Protein AF-A0A3N5HKS7-F1 (afdb_monomer)

Foldseek 3Di:
DDDDDDDDDDDDDPDDDDPDLDAEAEQADDPDDFDDFAWPDWDAAPLAIETEGPPQDADPPPHDSHRRLSVLLVVLQVLLCVPVNHDVLRNVAHEYEDDDCARDPSRYQWYAHAVRSYIYGYSVQSLSSSRNSVDNRVDPVCSLVPCCLPPVQVSCVVVVSDRCCVVNVHDD

pLDDT: mean 81.62, std 20.1, range [29.17, 98.12]

Nearest PDB structures (foldseek):
  1eb6-assembly1_A  TM=4.391E-01  e=9.513E+00  Aspergillus oryzae
  7avc-assembly1_AAA  TM=1.769E-01  e=6.521E+00  Homo sapiens

Structure (mmCIF, N/CA/C/O backbone):
data_AF-A0A3N5HKS7-F1
#
_entry.id   AF-A0A3N5HKS7-F1
#
loop_
_atom_site.group_PDB
_atom_site.id
_atom_site.type_symbol
_atom_site.label_atom_id
_atom_site.label_alt_id
_atom_site.label_comp_id
_atom_site.label_asym_id
_atom_site.label_entity_id
_atom_site.label_seq_id
_atom_site.pdbx_PDB_ins_code
_atom_site.Cartn_x
_atom_site.Cartn_y
_atom_site.Cartn_z
_atom_site.occupancy
_atom_site.B_iso_or_equiv
_atom_site.auth_seq_id
_atom_site.auth_comp_id
_atom_site.auth_asym_id
_atom_site.auth_atom_id
_atom_site.pdbx_PDB_model_num
ATOM 1 N N . MET A 1 1 ? 54.677 29.678 31.454 1.00 38.34 1 MET A N 1
ATOM 2 C CA . MET A 1 1 ? 54.689 28.270 31.906 1.00 38.34 1 MET A CA 1
ATOM 3 C C . MET A 1 1 ? 53.447 27.634 31.280 1.00 38.34 1 MET A C 1
ATOM 5 O O . MET A 1 1 ? 52.375 27.805 31.823 1.00 38.34 1 MET A O 1
ATOM 9 N N . GLY A 1 2 ? 53.411 27.195 30.020 1.00 46.69 2 GLY A N 1
ATOM 10 C CA . GLY A 1 2 ? 54.317 26.294 29.313 1.00 46.69 2 GLY A CA 1
ATOM 11 C C . GLY A 1 2 ? 53.963 24.868 29.724 1.00 46.69 2 GLY A C 1
ATOM 12 O O . GLY A 1 2 ? 54.225 24.581 30.879 1.00 46.69 2 GLY A O 1
ATOM 13 N N . TRP A 1 3 ? 53.352 24.071 28.832 1.00 32.16 3 TRP A N 1
ATOM 14 C CA . TRP A 1 3 ? 53.352 22.593 28.731 1.00 32.16 3 TRP A CA 1
ATOM 15 C C . TRP A 1 3 ? 52.697 22.172 27.387 1.00 32.16 3 TRP A C 1
ATOM 17 O O . TRP A 1 3 ? 52.013 22.994 26.775 1.00 32.16 3 TRP A O 1
ATOM 27 N N . PRO A 1 4 ? 53.024 20.982 26.845 1.00 51.25 4 PRO A N 1
ATOM 28 C CA . PRO A 1 4 ? 53.505 20.856 25.466 1.00 51.25 4 PRO A CA 1
ATOM 29 C C . PRO A 1 4 ? 52.483 20.330 24.450 1.00 51.25 4 PRO A C 1
ATOM 31 O O . PRO A 1 4 ? 51.455 19.750 24.785 1.00 51.25 4 PRO A O 1
ATOM 34 N N . ALA A 1 5 ? 52.849 20.488 23.177 1.00 43.03 5 ALA A N 1
ATOM 35 C CA . ALA A 1 5 ? 52.223 19.845 22.033 1.00 43.03 5 ALA A CA 1
ATOM 36 C C . ALA A 1 5 ? 52.927 18.523 21.651 1.00 43.03 5 ALA A C 1
ATOM 38 O O . ALA A 1 5 ? 54.144 18.413 21.791 1.00 43.03 5 ALA A O 1
ATOM 39 N N . ARG A 1 6 ? 52.134 17.649 21.000 1.00 49.75 6 ARG A N 1
ATOM 40 C CA . ARG A 1 6 ? 52.462 16.551 20.054 1.00 49.75 6 ARG A CA 1
ATOM 41 C C . ARG A 1 6 ? 52.752 15.155 20.616 1.00 49.75 6 ARG A C 1
ATOM 43 O O . ARG A 1 6 ? 53.762 14.984 21.272 1.00 49.75 6 ARG A O 1
ATOM 50 N N . VAL A 1 7 ? 51.936 14.178 20.186 1.00 42.25 7 VAL A N 1
ATOM 51 C CA . VAL A 1 7 ? 52.242 12.906 19.463 1.00 42.25 7 VAL A CA 1
ATOM 52 C C . VAL A 1 7 ? 50.863 12.440 18.922 1.00 42.25 7 VAL A C 1
ATOM 54 O O . VAL A 1 7 ? 49.920 12.386 19.696 1.00 42.25 7 VAL A O 1
ATOM 57 N N . GLY A 1 8 ? 50.553 12.282 17.631 1.00 36.41 8 GLY A N 1
ATOM 58 C CA . GLY A 1 8 ? 51.220 11.499 16.593 1.00 36.41 8 GLY A CA 1
ATOM 59 C C . GLY A 1 8 ? 50.549 10.119 16.487 1.00 36.41 8 GLY A C 1
ATOM 60 O O . GLY A 1 8 ? 50.959 9.219 17.202 1.00 36.41 8 GLY A O 1
ATOM 61 N N . TRP A 1 9 ? 49.552 9.941 15.610 1.00 38.50 9 TRP A N 1
ATOM 62 C CA . TRP A 1 9 ? 49.121 8.605 15.171 1.00 38.50 9 TRP A CA 1
ATOM 63 C C . TRP A 1 9 ? 48.941 8.557 13.658 1.00 38.50 9 TRP A C 1
ATOM 65 O O . TRP A 1 9 ? 48.411 9.475 13.034 1.00 38.50 9 TRP A O 1
ATOM 75 N N . ALA A 1 10 ? 49.512 7.491 13.113 1.00 38.12 10 ALA A N 1
ATOM 76 C CA . ALA A 1 10 ? 49.752 7.226 11.715 1.00 38.12 10 ALA A CA 1
ATOM 77 C C . ALA A 1 10 ? 48.512 6.699 10.983 1.00 38.12 10 ALA A C 1
ATOM 79 O O . ALA A 1 10 ? 47.562 6.195 11.577 1.00 38.12 10 ALA A O 1
ATOM 80 N N . LEU A 1 11 ? 48.596 6.825 9.661 1.00 43.66 11 LEU A N 1
ATOM 81 C CA . LEU A 1 11 ? 47.720 6.259 8.647 1.00 43.66 11 LEU A CA 1
ATOM 82 C C . LEU A 1 11 ? 47.667 4.722 8.671 1.00 43.66 11 LEU A C 1
ATOM 84 O O . LEU A 1 11 ? 48.608 4.059 9.097 1.00 43.66 11 LEU A O 1
ATOM 88 N N . ALA A 1 12 ? 46.624 4.241 7.988 1.00 37.31 12 ALA A N 1
ATOM 89 C CA . ALA A 1 12 ? 46.478 2.953 7.309 1.00 37.31 12 ALA A CA 1
ATOM 90 C C . ALA A 1 12 ? 45.769 1.834 8.085 1.00 37.31 12 ALA A C 1
ATOM 92 O O . ALA A 1 12 ? 46.334 1.129 8.912 1.00 37.31 12 ALA A O 1
ATOM 93 N N . GLY A 1 13 ? 44.520 1.624 7.677 1.00 31.91 13 GLY A N 1
ATOM 94 C CA . GLY A 1 13 ? 43.739 0.423 7.923 1.00 31.91 13 GLY A CA 1
ATOM 95 C C . GLY A 1 13 ? 42.617 0.347 6.897 1.00 31.91 13 GLY A C 1
ATOM 96 O O . GLY A 1 13 ? 41.467 0.611 7.221 1.00 31.91 13 GLY A O 1
ATOM 97 N N . LEU A 1 14 ? 42.977 0.056 5.642 1.00 45.66 14 LEU A N 1
ATOM 98 C CA . LEU A 1 14 ? 42.051 -0.461 4.635 1.00 45.66 14 LEU A CA 1
ATOM 99 C C . LEU A 1 14 ? 41.384 -1.713 5.219 1.00 45.66 14 LEU A C 1
ATOM 101 O O . LEU A 1 14 ? 42.029 -2.747 5.371 1.00 45.66 14 LEU A O 1
ATOM 105 N N . GLY A 1 15 ? 40.108 -1.598 5.564 1.00 32.31 15 GLY A N 1
ATOM 106 C CA . GLY A 1 15 ? 39.272 -2.694 6.027 1.00 32.31 15 GLY A CA 1
ATOM 107 C C . GLY A 1 15 ? 37.938 -2.610 5.310 1.00 32.31 15 GLY A C 1
ATOM 108 O O . GLY A 1 15 ? 37.071 -1.859 5.733 1.00 32.31 15 GLY A O 1
ATOM 109 N N . LEU A 1 16 ? 37.872 -3.312 4.177 1.00 41.12 16 LEU A N 1
ATOM 110 C CA . LEU A 1 16 ? 36.694 -3.885 3.518 1.00 41.12 16 LEU A CA 1
ATOM 111 C C . LEU A 1 16 ? 35.355 -3.232 3.890 1.00 41.12 16 LEU A C 1
ATOM 113 O O . LEU A 1 16 ? 34.799 -3.496 4.954 1.00 41.12 16 LEU A O 1
ATOM 117 N N . GLY A 1 17 ? 34.843 -2.413 2.965 1.00 31.23 17 GLY A N 1
ATOM 118 C CA . GLY A 1 17 ? 33.494 -1.865 3.021 1.00 31.23 17 GLY A CA 1
ATOM 119 C C . GLY A 1 17 ? 32.493 -2.978 3.302 1.00 31.23 17 GLY A C 1
ATOM 120 O O . GLY A 1 17 ? 32.360 -3.916 2.517 1.00 31.23 17 GLY A O 1
ATOM 121 N N . GLY A 1 18 ? 31.853 -2.883 4.466 1.00 29.17 18 GLY A N 1
ATOM 122 C CA . GLY A 1 18 ? 30.778 -3.775 4.853 1.00 29.17 18 GLY A CA 1
ATOM 123 C C . GLY A 1 18 ? 29.677 -3.726 3.805 1.00 29.17 18 GLY A C 1
ATOM 124 O O . GLY A 1 18 ? 29.308 -2.652 3.328 1.00 29.17 18 GLY A O 1
ATOM 125 N N . CYS A 1 19 ? 29.169 -4.902 3.448 1.00 36.53 19 CYS A N 1
ATOM 126 C CA . CYS A 1 19 ? 27.883 -5.040 2.793 1.00 36.53 19 CYS A CA 1
ATOM 127 C C . CYS A 1 19 ? 26.855 -4.339 3.685 1.00 36.53 19 CYS A C 1
ATOM 129 O O . CYS A 1 19 ? 26.529 -4.836 4.760 1.00 36.53 19 CYS A O 1
ATOM 131 N N . GLY A 1 20 ? 26.440 -3.137 3.289 1.00 32.06 20 GLY A N 1
ATOM 132 C CA . GLY A 1 20 ? 25.375 -2.421 3.965 1.00 32.06 20 GLY A CA 1
ATOM 133 C C . GLY A 1 20 ? 24.095 -3.233 3.841 1.00 32.06 20 GLY A C 1
ATOM 134 O O . GLY A 1 20 ? 23.629 -3.481 2.731 1.00 32.06 20 GLY A O 1
ATOM 135 N N . GLU A 1 21 ? 23.546 -3.649 4.977 1.00 37.22 21 GLU A N 1
ATOM 136 C CA . GLU A 1 21 ? 22.139 -4.012 5.099 1.00 37.22 21 GLU A CA 1
ATOM 137 C C . GLU A 1 21 ? 21.321 -2.754 4.778 1.00 37.22 21 GLU A C 1
ATOM 139 O O . GLU A 1 21 ? 21.110 -1.880 5.620 1.00 37.22 21 GLU A O 1
ATOM 144 N N . GLY A 1 22 ? 20.952 -2.614 3.505 1.00 34.00 22 GLY A N 1
ATOM 145 C CA . GLY A 1 22 ? 19.974 -1.638 3.054 1.00 34.00 22 GLY A CA 1
ATOM 146 C C . GLY A 1 22 ? 18.599 -2.074 3.540 1.00 34.00 22 GLY A C 1
ATOM 147 O O . GLY A 1 22 ? 18.066 -3.079 3.080 1.00 34.00 22 GLY A O 1
ATOM 148 N N . ALA A 1 23 ? 18.053 -1.333 4.498 1.00 41.41 23 ALA A N 1
ATOM 149 C CA . ALA A 1 23 ? 16.664 -1.443 4.903 1.00 41.41 23 ALA A CA 1
ATOM 150 C C . ALA A 1 23 ? 15.756 -0.752 3.870 1.00 41.41 23 ALA A C 1
ATOM 152 O O . ALA A 1 23 ? 15.995 0.412 3.551 1.00 41.41 23 ALA A O 1
ATOM 153 N N . GLY A 1 24 ? 14.693 -1.447 3.443 1.00 41.97 24 GLY A N 1
ATOM 154 C CA . GLY A 1 24 ? 13.410 -0.833 3.063 1.00 41.97 24 GLY A CA 1
ATOM 155 C C . GLY A 1 24 ? 12.925 -1.026 1.618 1.00 41.97 24 GLY A C 1
ATOM 156 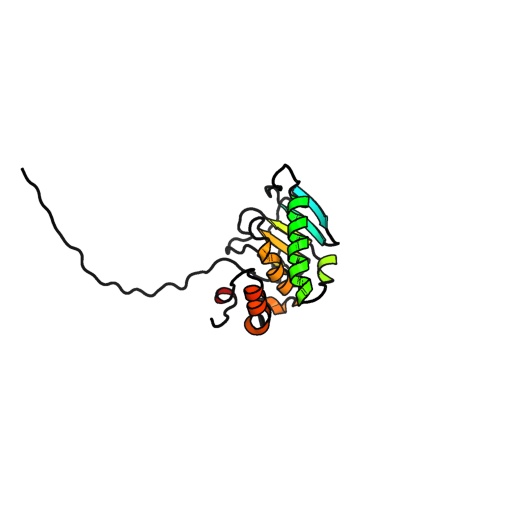O O . GLY A 1 24 ? 13.208 -0.170 0.793 1.00 41.97 24 GLY A O 1
ATOM 157 N N . GLY A 1 25 ? 12.105 -2.074 1.377 1.00 39.03 25 GLY A N 1
ATOM 158 C CA . GLY A 1 25 ? 11.386 -2.336 0.099 1.00 39.03 25 GLY A CA 1
ATOM 159 C C . GLY A 1 25 ? 10.963 -3.808 -0.135 1.00 39.03 25 GLY A C 1
ATOM 160 O O . GLY A 1 25 ? 11.588 -4.556 -0.883 1.00 39.03 25 GLY A O 1
ATOM 161 N N . GLY A 1 26 ? 9.929 -4.237 0.594 1.00 44.56 26 GLY A N 1
ATOM 162 C CA . GLY A 1 26 ? 9.108 -5.423 0.309 1.00 44.56 26 GLY A CA 1
ATOM 163 C C . GLY A 1 26 ? 9.711 -6.820 0.490 1.00 44.56 26 GLY A C 1
ATOM 164 O O . GLY A 1 26 ? 10.531 -7.315 -0.283 1.00 44.56 26 GLY A O 1
ATOM 165 N N . SER A 1 27 ? 9.183 -7.529 1.492 1.00 56.50 27 SER A N 1
ATOM 166 C CA . SER A 1 27 ? 9.289 -8.984 1.618 1.00 56.50 27 SER A CA 1
ATOM 167 C C . SER A 1 27 ? 7.921 -9.603 1.358 1.00 56.50 27 SER A C 1
ATOM 169 O O . SER A 1 27 ? 7.004 -9.518 2.169 1.00 56.50 27 SER A O 1
ATOM 171 N N . ALA A 1 28 ? 7.747 -10.243 0.207 1.00 56.62 28 ALA A N 1
ATOM 172 C CA . ALA A 1 28 ? 6.523 -10.984 -0.054 1.00 56.62 28 ALA A CA 1
ATOM 173 C C . ALA A 1 28 ? 6.540 -12.306 0.735 1.00 56.62 28 ALA A C 1
ATOM 175 O O . ALA A 1 28 ? 7.307 -13.222 0.417 1.00 56.62 28 ALA A O 1
ATOM 176 N N . HIS A 1 29 ? 5.697 -12.417 1.762 1.00 63.78 29 HIS A N 1
ATOM 177 C CA . HIS A 1 29 ? 5.733 -13.522 2.720 1.00 63.78 29 HIS A CA 1
ATOM 178 C C . HIS A 1 29 ? 4.810 -14.683 2.322 1.00 63.78 29 HIS A C 1
ATOM 180 O O . HIS A 1 29 ? 3.636 -14.505 1.985 1.00 63.78 29 HIS A O 1
ATOM 186 N N . VAL A 1 30 ? 5.342 -15.908 2.411 1.00 57.09 30 VAL A N 1
ATOM 187 C CA . VAL A 1 30 ? 4.605 -17.168 2.220 1.00 57.09 30 VAL A CA 1
ATOM 188 C C . VAL A 1 30 ? 4.798 -18.046 3.456 1.00 57.09 30 VAL A C 1
ATOM 190 O O . VAL A 1 30 ? 5.926 -18.228 3.910 1.00 57.09 30 VAL A O 1
ATOM 193 N N . GLY A 1 31 ? 3.715 -18.607 4.009 1.00 54.94 31 GLY A N 1
ATOM 194 C CA . GLY A 1 31 ? 3.792 -19.557 5.131 1.00 54.94 31 GLY A CA 1
ATOM 195 C C . GLY A 1 31 ? 4.143 -18.949 6.497 1.00 54.94 31 GLY A C 1
ATOM 196 O O . GLY A 1 31 ? 4.367 -19.686 7.455 1.00 54.94 31 GLY A O 1
ATOM 197 N N . SER A 1 32 ? 4.168 -17.621 6.600 1.00 70.12 32 SER A N 1
ATOM 198 C CA . SER A 1 32 ? 4.265 -16.870 7.855 1.00 70.12 32 SER A CA 1
ATOM 199 C C . SER A 1 32 ? 3.022 -15.999 8.000 1.00 70.12 32 SER A C 1
ATOM 201 O O . SER A 1 32 ? 2.454 -15.564 7.002 1.00 70.12 32 SER A O 1
ATOM 203 N N . ARG A 1 33 ? 2.578 -15.790 9.243 1.00 79.62 33 ARG A N 1
ATOM 204 C CA . ARG A 1 33 ? 1.428 -14.933 9.542 1.00 79.62 33 ARG A CA 1
ATOM 205 C C . ARG A 1 33 ? 1.901 -13.526 9.900 1.00 79.62 33 ARG A C 1
ATOM 207 O O . ARG A 1 33 ? 2.926 -13.420 10.581 1.00 79.62 33 ARG A O 1
ATOM 214 N N . PRO A 1 34 ? 1.137 -12.483 9.536 1.00 88.00 34 PRO A N 1
ATOM 215 C CA . PRO A 1 34 ? 1.402 -11.132 10.006 1.00 88.00 34 PRO A CA 1
ATOM 216 C C . PRO A 1 34 ? 1.376 -11.093 11.534 1.00 88.00 34 PRO A C 1
ATOM 218 O O . PRO A 1 34 ? 0.606 -11.816 12.182 1.00 88.00 34 PRO A O 1
ATOM 221 N N . ALA A 1 35 ? 2.213 -10.237 12.117 1.00 88.19 35 ALA A N 1
ATOM 222 C CA . ALA A 1 35 ? 2.205 -10.018 13.555 1.00 88.19 35 ALA A CA 1
ATOM 223 C C . ALA A 1 35 ? 0.815 -9.523 14.010 1.00 88.19 35 ALA A C 1
ATOM 225 O O . ALA A 1 35 ? 0.173 -8.738 13.305 1.00 88.19 35 ALA A O 1
ATOM 226 N N . PRO A 1 36 ? 0.314 -9.970 15.176 1.00 90.69 36 PRO A N 1
ATOM 227 C CA . PRO A 1 36 ? -0.955 -9.483 15.690 1.00 90.69 36 PRO A CA 1
ATOM 228 C C . PRO A 1 36 ? -0.844 -8.001 16.057 1.00 90.69 36 PRO A C 1
ATOM 230 O O . PRO A 1 36 ? 0.127 -7.578 16.681 1.00 90.69 36 PRO A O 1
ATOM 233 N N . VAL A 1 37 ? -1.883 -7.235 15.728 1.00 94.38 37 VAL A N 1
ATOM 234 C CA . VAL A 1 37 ? -1.982 -5.807 16.047 1.00 94.38 37 VAL A CA 1
ATOM 235 C C . VAL A 1 37 ? -3.352 -5.459 16.604 1.00 94.38 37 VAL A C 1
ATOM 237 O O . VAL A 1 37 ? -4.330 -6.183 16.408 1.00 94.38 37 VAL A O 1
ATOM 240 N N . VAL A 1 38 ? -3.438 -4.314 17.276 1.00 97.25 38 VAL A N 1
ATOM 241 C CA . VAL A 1 38 ? -4.718 -3.766 17.723 1.00 97.25 38 VAL A CA 1
ATOM 242 C C . VAL A 1 38 ? -5.221 -2.776 16.683 1.00 97.25 38 VAL A C 1
ATOM 244 O O . VAL A 1 38 ? -4.654 -1.699 16.530 1.00 97.25 38 VAL A O 1
ATOM 247 N N . ILE A 1 39 ? -6.307 -3.119 15.994 1.00 97.94 39 ILE A N 1
ATOM 248 C CA . ILE A 1 39 ? -6.952 -2.226 15.026 1.00 97.94 39 ILE A CA 1
ATOM 249 C C . ILE A 1 39 ? -7.753 -1.154 15.771 1.00 97.94 39 ILE A C 1
ATOM 251 O O . ILE A 1 39 ? -8.557 -1.467 16.650 1.00 97.94 39 ILE A O 1
ATOM 255 N N . ALA A 1 40 ? -7.520 0.115 15.436 1.00 97.44 40 ALA A N 1
ATOM 256 C CA . ALA A 1 40 ? -8.249 1.247 16.004 1.00 97.44 40 ALA A CA 1
ATOM 257 C C . ALA A 1 40 ? -9.462 1.648 15.161 1.00 97.44 40 ALA A C 1
ATOM 259 O O . ALA A 1 40 ? -10.489 2.034 15.716 1.00 97.44 40 ALA A O 1
ATOM 260 N N . ALA A 1 41 ? -9.354 1.549 13.837 1.00 97.38 41 ALA A N 1
ATOM 261 C CA . ALA A 1 41 ? -10.455 1.818 12.924 1.00 97.38 41 ALA A CA 1
ATOM 262 C C . ALA A 1 41 ? -10.316 1.009 11.628 1.00 97.38 41 ALA A C 1
ATOM 264 O O . ALA A 1 41 ? -9.254 0.475 11.305 1.00 97.38 41 ALA A O 1
ATOM 265 N N . SER A 1 42 ? -11.411 0.938 10.880 1.00 97.44 42 SER A N 1
ATOM 266 C CA . SER A 1 42 ? -11.450 0.362 9.541 1.00 97.44 42 SER A CA 1
ATOM 267 C C . SER A 1 42 ? -12.429 1.132 8.667 1.00 97.44 42 SER A C 1
ATOM 269 O O . SER A 1 42 ? -13.453 1.604 9.162 1.00 97.44 42 SER A O 1
ATOM 271 N N . CYS A 1 43 ? -12.145 1.215 7.377 1.00 95.94 43 CYS A N 1
ATOM 272 C CA . CYS A 1 43 ? -12.969 1.886 6.383 1.00 95.94 43 CYS A CA 1
ATOM 273 C C . CYS A 1 43 ? -12.869 1.151 5.043 1.00 95.94 43 CYS A C 1
ATOM 275 O O . CYS A 1 43 ? -12.068 0.230 4.874 1.00 95.94 43 CYS A O 1
ATOM 277 N N . THR A 1 44 ? -13.713 1.541 4.092 1.00 94.06 44 THR A N 1
ATOM 278 C CA . THR A 1 44 ? -13.653 1.044 2.718 1.00 94.06 44 THR A CA 1
ATOM 279 C C . THR A 1 44 ? -13.558 2.235 1.782 1.00 94.06 44 THR A C 1
ATOM 281 O O . THR A 1 44 ? -14.409 3.120 1.844 1.00 94.06 44 THR A O 1
ATOM 284 N N . VAL A 1 45 ? -12.530 2.256 0.937 1.00 89.56 45 VAL A N 1
ATOM 285 C CA . VAL A 1 45 ? -12.290 3.312 -0.056 1.00 89.56 45 VAL A CA 1
ATOM 286 C C . VAL A 1 45 ? -12.107 2.646 -1.411 1.00 89.56 45 VAL A C 1
ATOM 288 O O . VAL A 1 45 ? -11.299 1.731 -1.543 1.00 89.56 45 VAL A O 1
ATOM 291 N N . ASP A 1 46 ? -12.926 3.032 -2.390 1.00 87.31 46 ASP A N 1
ATOM 292 C CA . ASP A 1 46 ? -12.917 2.482 -3.756 1.00 87.31 46 ASP A CA 1
ATOM 293 C C . ASP A 1 46 ? -12.962 0.942 -3.818 1.00 87.31 46 ASP A C 1
ATOM 295 O O . ASP A 1 46 ? -12.344 0.299 -4.670 1.00 87.31 46 ASP A O 1
ATOM 299 N N . GLY A 1 47 ? -13.697 0.338 -2.877 1.00 86.94 47 GLY A N 1
ATOM 300 C CA . GLY A 1 47 ? -13.840 -1.115 -2.734 1.00 86.94 47 GLY A CA 1
ATOM 301 C C . GLY A 1 47 ? -12.704 -1.812 -1.975 1.00 86.94 47 GLY A C 1
ATOM 302 O O . GLY A 1 47 ? -12.815 -3.004 -1.710 1.00 86.94 47 GLY A O 1
ATOM 303 N N . VAL A 1 48 ? -11.651 -1.096 -1.573 1.00 89.69 48 VAL A N 1
ATOM 304 C CA . VAL A 1 48 ? -10.536 -1.637 -0.780 1.00 89.69 48 VAL A CA 1
ATOM 305 C C . VAL A 1 48 ? -10.838 -1.487 0.703 1.00 89.69 48 VAL A C 1
ATOM 307 O O . VAL A 1 48 ? -11.149 -0.391 1.176 1.00 89.69 48 VAL A O 1
ATOM 310 N N . ARG A 1 49 ? -10.725 -2.580 1.463 1.00 95.19 49 ARG A N 1
ATOM 311 C CA . ARG A 1 49 ? -10.779 -2.525 2.927 1.00 95.19 49 ARG A CA 1
ATOM 312 C C . ARG A 1 49 ? -9.460 -1.969 3.455 1.00 95.19 49 ARG A C 1
ATOM 314 O O . ARG A 1 49 ? -8.404 -2.546 3.210 1.00 95.19 49 ARG A O 1
ATOM 321 N N . VAL A 1 50 ? -9.544 -0.890 4.225 1.00 96.69 50 VAL A N 1
ATOM 322 C CA . VAL A 1 50 ? -8.409 -0.290 4.923 1.00 96.69 50 VAL A CA 1
ATOM 323 C C . VAL A 1 50 ? -8.576 -0.502 6.424 1.00 96.69 50 VAL A C 1
ATOM 325 O O . VAL A 1 50 ? -9.624 -0.190 6.990 1.00 96.69 50 VAL A O 1
ATOM 328 N N . GLU A 1 51 ? -7.549 -1.039 7.072 1.00 98.00 51 GLU A N 1
ATOM 329 C CA . GLU A 1 51 ? -7.451 -1.166 8.528 1.00 98.00 51 GLU A CA 1
ATOM 330 C C . GLU A 1 51 ? -6.338 -0.256 9.040 1.00 98.00 51 GLU A C 1
ATOM 332 O O . GLU A 1 51 ? -5.281 -0.173 8.424 1.00 98.00 51 GLU A O 1
ATOM 337 N N . VAL A 1 52 ? -6.542 0.418 10.169 1.00 98.12 52 VAL A N 1
ATOM 338 C CA . VAL A 1 52 ? -5.500 1.253 10.782 1.00 98.12 52 VAL A CA 1
ATOM 339 C C . VAL A 1 52 ? -5.153 0.736 12.171 1.00 98.12 52 VAL A C 1
ATOM 341 O O . VAL A 1 52 ? -6.028 0.533 13.022 1.00 98.12 52 VAL A O 1
ATOM 344 N N . GLU A 1 53 ? -3.865 0.495 12.396 1.00 98.12 53 GLU A N 1
ATOM 345 C CA . GLU A 1 53 ? -3.326 0.120 13.697 1.00 98.12 53 GLU A CA 1
ATOM 346 C C . GLU A 1 53 ? -3.524 1.248 14.723 1.00 98.12 53 GLU A C 1
ATOM 348 O O . GLU A 1 53 ? -3.522 2.441 14.410 1.00 98.12 53 GLU A O 1
ATOM 353 N N . ARG A 1 54 ? -3.710 0.875 15.990 1.00 97.44 54 ARG A N 1
ATOM 354 C CA . ARG A 1 54 ? -3.742 1.823 17.100 1.00 97.44 54 ARG A CA 1
ATOM 355 C C . ARG A 1 54 ? -2.432 2.606 17.167 1.00 97.44 54 ARG A C 1
ATOM 357 O O . ARG A 1 54 ? -1.374 2.029 17.362 1.00 97.44 54 ARG A O 1
ATOM 364 N N . GLY A 1 55 ? -2.551 3.931 17.111 1.00 96.25 55 GLY A N 1
ATOM 365 C CA . GLY A 1 55 ? -1.416 4.854 17.115 1.00 96.25 55 GLY A CA 1
ATOM 366 C C . GLY A 1 55 ? -1.070 5.403 15.730 1.00 9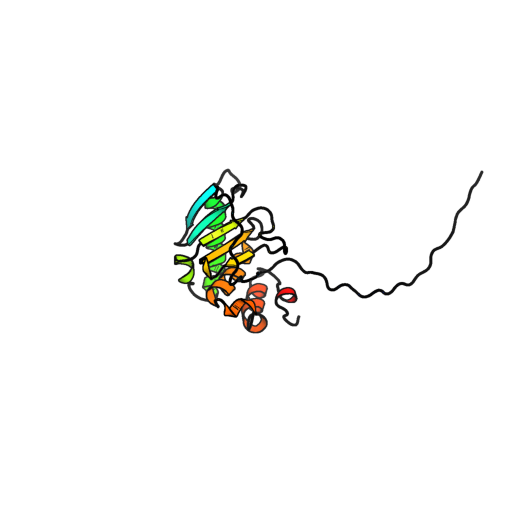6.25 55 GLY A C 1
ATOM 367 O O . GLY A 1 55 ? -0.219 6.280 15.647 1.00 96.25 55 GLY A O 1
ATOM 368 N N . VAL A 1 56 ? -1.722 4.924 14.662 1.00 97.06 56 VAL A N 1
ATOM 369 C CA . VAL A 1 56 ? -1.701 5.610 13.364 1.00 97.06 56 VAL A CA 1
ATOM 370 C C . VAL A 1 56 ? -2.388 6.964 13.514 1.00 97.06 56 VAL A C 1
ATOM 372 O O . VAL A 1 56 ? -3.470 7.069 14.106 1.00 97.06 56 VAL A O 1
ATOM 375 N N . GLU A 1 57 ? -1.741 7.997 12.995 1.00 95.50 57 GLU A N 1
ATOM 376 C CA . GLU A 1 57 ? -2.183 9.376 13.119 1.00 95.50 57 GLU A CA 1
ATOM 377 C C . GLU A 1 57 ? -3.145 9.769 11.990 1.00 95.50 57 GLU A C 1
ATOM 379 O O . GLU A 1 57 ? -3.208 9.162 10.919 1.00 95.50 57 GLU A O 1
ATOM 384 N N . GLY A 1 58 ? -3.966 10.774 12.283 1.00 93.75 58 GLY A N 1
ATOM 385 C CA . GLY A 1 58 ? -4.874 11.385 11.324 1.00 93.75 58 GLY A CA 1
ATOM 386 C C . GLY A 1 58 ? -4.194 12.430 10.450 1.00 93.75 58 GLY A C 1
ATOM 387 O O . GLY A 1 58 ? -3.034 12.785 10.646 1.00 93.75 58 GLY A O 1
ATOM 388 N N . GLY A 1 59 ? -4.958 12.972 9.506 1.00 89.94 59 GLY A N 1
ATOM 389 C CA . GLY A 1 59 ? -4.507 14.095 8.696 1.00 89.94 59 GLY A CA 1
ATOM 390 C C . GLY A 1 59 ? -4.513 15.416 9.458 1.00 89.94 59 GLY A C 1
ATOM 391 O O . GLY A 1 59 ? -5.188 15.585 10.481 1.00 89.94 59 GLY A O 1
ATOM 392 N N . PHE A 1 60 ? -3.801 16.399 8.908 1.00 86.38 60 PHE A N 1
ATOM 393 C CA . PHE A 1 60 ? -3.879 17.778 9.380 1.00 86.38 60 PHE A CA 1
ATOM 394 C C . PHE A 1 60 ? -5.336 18.267 9.400 1.00 86.38 60 PHE A C 1
ATOM 396 O O . PHE A 1 60 ? -6.116 17.981 8.495 1.00 86.38 60 PHE A O 1
ATOM 403 N N . GLY A 1 61 ? -5.712 19.015 10.440 1.00 86.75 61 GLY A N 1
ATOM 404 C CA . GLY A 1 61 ? -7.077 19.538 10.582 1.00 86.75 61 GLY A CA 1
ATOM 405 C C . GLY A 1 61 ? -8.083 18.571 11.218 1.00 86.75 61 GLY A C 1
ATOM 406 O O . GLY A 1 61 ? -9.279 18.845 11.180 1.00 86.75 61 GLY A O 1
ATOM 407 N N . GLY A 1 62 ? -7.620 17.477 11.835 1.00 90.38 62 GLY A N 1
ATOM 408 C CA . GLY A 1 62 ? -8.475 16.558 12.598 1.00 90.38 62 GLY A CA 1
ATOM 409 C C . GLY A 1 62 ? -9.155 15.483 11.751 1.00 90.38 62 GLY A C 1
ATOM 410 O O . GLY A 1 62 ? -10.127 14.874 12.198 1.00 90.38 62 GLY A O 1
ATOM 411 N N . GLU A 1 63 ? -8.661 15.242 10.535 1.00 94.44 63 GLU A N 1
ATOM 412 C CA . GLU A 1 63 ? -9.117 14.125 9.712 1.00 94.44 63 GLU A CA 1
ATOM 413 C C . GLU A 1 63 ? -8.859 12.796 10.439 1.00 94.44 63 GLU A C 1
ATOM 415 O O . GLU A 1 63 ? -7.785 12.579 10.998 1.00 94.44 63 GLU A O 1
ATOM 420 N N . SER A 1 64 ? -9.837 11.884 10.430 1.00 96.06 64 SER A N 1
ATOM 421 C CA . SER A 1 64 ? -9.670 10.582 11.087 1.00 96.06 64 SER A CA 1
ATOM 422 C C . SER A 1 64 ? -8.526 9.763 10.455 1.00 96.06 64 SER A C 1
ATOM 424 O O . SER A 1 64 ? -8.366 9.809 9.231 1.00 96.06 64 SER A O 1
ATOM 426 N N . PRO A 1 65 ? -7.791 8.942 11.234 1.00 96.50 65 PRO A N 1
ATOM 427 C CA . PRO A 1 65 ? -6.705 8.103 10.714 1.00 96.50 65 PRO A CA 1
ATOM 428 C C . PRO A 1 65 ? -7.097 7.231 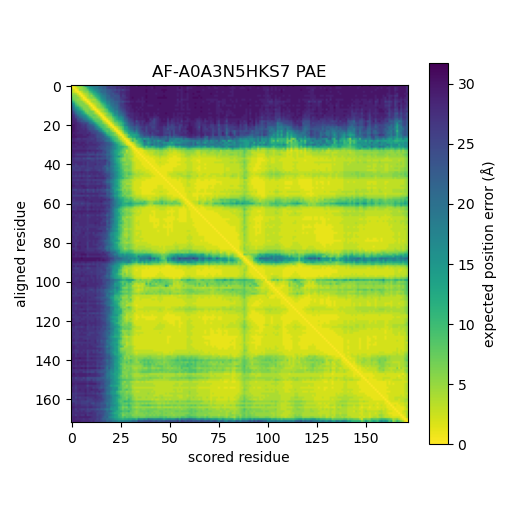9.519 1.00 96.50 65 PRO A C 1
ATOM 430 O O . PRO A 1 65 ? -6.326 7.100 8.570 1.00 96.50 65 PRO A O 1
ATOM 433 N N . CYS A 1 66 ? -8.313 6.670 9.520 1.00 96.19 66 CYS A N 1
ATOM 434 C CA . CYS A 1 66 ? -8.759 5.825 8.413 1.00 96.19 66 CYS A CA 1
ATOM 435 C C . CYS A 1 66 ? -9.070 6.625 7.144 1.00 96.19 66 CYS A C 1
ATOM 437 O O . CYS A 1 66 ? -8.680 6.200 6.065 1.00 96.19 66 CYS A O 1
ATOM 439 N N . SER A 1 67 ? -9.725 7.788 7.262 1.00 95.00 67 SER A N 1
ATOM 440 C CA . SER A 1 67 ? -9.987 8.666 6.107 1.00 95.00 67 SER A CA 1
ATOM 441 C C . SER A 1 67 ? -8.682 9.128 5.463 1.00 95.00 67 SER A C 1
ATOM 443 O O . SER A 1 67 ? -8.496 8.964 4.257 1.00 95.00 67 SER A O 1
ATOM 445 N N . TYR A 1 68 ? -7.746 9.601 6.292 1.00 96.38 68 TYR A N 1
ATOM 446 C CA . TYR A 1 68 ? -6.434 10.052 5.842 1.00 96.38 68 TYR A CA 1
ATOM 447 C C . TYR A 1 68 ? -5.686 8.935 5.109 1.00 96.38 68 TYR A C 1
ATOM 449 O O . TYR A 1 68 ? -5.302 9.094 3.952 1.00 96.38 68 TYR A O 1
ATOM 457 N N . SER A 1 69 ? -5.567 7.773 5.751 1.00 97.12 69 SER A N 1
ATOM 458 C CA . SER A 1 69 ? -4.929 6.585 5.181 1.00 97.12 69 SER A CA 1
ATOM 459 C C . SER A 1 69 ? -5.595 6.124 3.884 1.00 97.12 69 SER A C 1
ATOM 461 O O . SER A 1 69 ? -4.923 5.876 2.886 1.00 97.12 69 SER A O 1
ATOM 463 N N . GLY A 1 70 ? -6.925 6.034 3.879 1.00 95.88 70 GLY A N 1
ATOM 464 C CA . GLY A 1 70 ? -7.702 5.575 2.733 1.00 95.88 70 GLY A CA 1
ATOM 465 C C . GLY A 1 70 ? -7.520 6.460 1.502 1.00 95.88 70 GLY A C 1
ATOM 466 O O . GLY A 1 70 ? -7.420 5.943 0.392 1.00 95.88 70 GLY A O 1
ATOM 467 N N . ARG A 1 71 ? -7.379 7.778 1.690 1.00 95.50 71 ARG A N 1
ATOM 468 C CA . ARG A 1 71 ? -7.060 8.713 0.604 1.00 95.50 71 ARG A CA 1
ATOM 469 C C . ARG A 1 71 ? -5.711 8.404 -0.046 1.00 95.50 71 ARG A C 1
ATOM 471 O O . ARG A 1 71 ? -5.637 8.379 -1.269 1.00 95.50 71 ARG A O 1
ATOM 478 N N . PHE A 1 72 ? -4.659 8.147 0.735 1.00 96.00 72 PHE A N 1
ATOM 479 C CA . PHE A 1 72 ? -3.349 7.791 0.170 1.00 96.00 72 PHE A CA 1
ATOM 480 C C . PHE A 1 72 ? -3.348 6.417 -0.491 1.00 96.00 72 PHE A C 1
ATOM 482 O O . PHE A 1 72 ? -2.740 6.256 -1.545 1.00 96.00 72 PHE A O 1
ATOM 489 N N . VAL A 1 73 ? -4.069 5.450 0.082 1.00 95.38 73 VAL A N 1
ATOM 490 C CA . VAL A 1 73 ? -4.258 4.136 -0.547 1.00 95.38 73 VAL A CA 1
ATOM 491 C C . VAL A 1 73 ? -4.914 4.280 -1.922 1.00 95.38 73 VAL A C 1
ATOM 493 O O . VAL A 1 73 ? -4.438 3.673 -2.876 1.00 95.38 73 VAL A O 1
ATOM 496 N N . SER A 1 74 ? -5.957 5.106 -2.043 1.00 94.19 74 SER A N 1
ATOM 497 C CA . SER A 1 74 ? -6.617 5.394 -3.324 1.00 94.19 74 SER A CA 1
ATOM 498 C C . SER A 1 74 ? -5.648 6.035 -4.330 1.00 94.19 74 SER A C 1
ATOM 500 O O . SER A 1 74 ? -5.449 5.494 -5.415 1.00 94.19 74 SER A O 1
ATOM 502 N N . VAL A 1 75 ? -4.927 7.092 -3.929 1.00 95.38 75 VAL A N 1
ATOM 503 C CA . VAL A 1 75 ? -3.949 7.786 -4.794 1.00 95.38 75 VAL A CA 1
ATOM 504 C C . VAL A 1 75 ? -2.887 6.834 -5.348 1.00 95.38 75 VAL A C 1
ATOM 506 O O . VAL A 1 75 ? -2.639 6.809 -6.552 1.00 95.38 75 VAL A O 1
ATOM 509 N N . TRP A 1 76 ? -2.245 6.044 -4.489 1.00 95.62 76 TRP A N 1
ATOM 510 C CA . TRP A 1 76 ? -1.152 5.173 -4.922 1.00 95.62 76 TRP A CA 1
ATOM 511 C C . TRP A 1 76 ? -1.630 3.942 -5.687 1.00 95.62 76 TRP A C 1
ATOM 513 O O . TRP A 1 76 ? -0.934 3.463 -6.586 1.00 95.62 76 TRP A O 1
ATOM 523 N N . ARG A 1 77 ? -2.839 3.458 -5.388 1.00 93.50 77 ARG A N 1
ATOM 524 C CA . ARG A 1 77 ? -3.500 2.449 -6.212 1.00 93.50 77 ARG A CA 1
ATOM 525 C C . ARG A 1 77 ? -3.734 2.974 -7.624 1.00 93.50 77 ARG A C 1
ATOM 527 O O . ARG A 1 77 ? -3.378 2.274 -8.566 1.00 93.50 77 ARG A O 1
ATOM 534 N N . ASP A 1 78 ? -4.284 4.175 -7.774 1.00 93.44 78 ASP A N 1
ATOM 535 C CA . ASP A 1 78 ? -4.553 4.764 -9.089 1.00 93.44 78 ASP A CA 1
ATOM 536 C C . ASP A 1 78 ? -3.264 4.911 -9.908 1.00 93.44 78 ASP A C 1
ATOM 538 O O . ASP A 1 78 ? -3.228 4.529 -11.079 1.00 93.44 78 ASP A O 1
ATOM 542 N N . VAL A 1 79 ? -2.173 5.363 -9.273 1.00 95.12 79 VAL A N 1
ATOM 543 C CA . VAL A 1 79 ? -0.840 5.436 -9.901 1.00 95.12 79 VAL A CA 1
ATOM 544 C C . VAL A 1 79 ? -0.398 4.073 -10.435 1.00 95.12 79 VAL A C 1
ATOM 546 O O . VAL A 1 79 ? 0.067 3.975 -11.571 1.00 95.12 79 VAL A O 1
ATOM 549 N N . TYR A 1 80 ? -0.549 3.012 -9.642 1.00 94.62 80 TYR A N 1
ATOM 550 C CA . TYR A 1 80 ? -0.194 1.658 -10.062 1.00 94.62 80 TYR A CA 1
ATOM 551 C C . TYR A 1 80 ? -1.101 1.140 -11.191 1.00 94.62 80 TYR A C 1
ATOM 553 O O . TYR A 1 80 ? -0.623 0.596 -12.195 1.00 94.62 80 TYR A O 1
ATOM 561 N N . GLU A 1 81 ? -2.416 1.297 -11.038 1.00 93.38 81 GLU A N 1
ATOM 562 C CA . GLU A 1 81 ? -3.413 0.780 -11.977 1.00 93.38 81 GLU A CA 1
ATOM 563 C C . GLU A 1 81 ? -3.364 1.493 -13.337 1.00 93.38 81 GLU A C 1
ATOM 565 O O . GLU A 1 81 ? -3.708 0.874 -14.345 1.00 93.38 81 GLU A O 1
ATOM 570 N N . GLU A 1 82 ? -2.858 2.729 -13.413 1.00 94.62 82 GLU A N 1
ATOM 571 C CA . GLU A 1 82 ? -2.629 3.434 -14.681 1.00 94.62 82 GLU A CA 1
ATOM 572 C C . GLU A 1 82 ? -1.689 2.654 -15.615 1.00 94.62 82 GLU A C 1
ATOM 574 O O . GLU A 1 82 ? -1.926 2.569 -16.822 1.00 94.62 82 GLU A O 1
ATOM 579 N N . ARG A 1 83 ? -0.633 2.041 -15.064 1.00 94.56 83 ARG A N 1
ATOM 580 C CA . ARG A 1 83 ? 0.342 1.268 -15.847 1.00 94.56 83 ARG A CA 1
ATOM 581 C C . ARG A 1 83 ? -0.080 -0.181 -16.030 1.00 94.56 83 ARG A C 1
ATOM 583 O O . ARG A 1 83 ? 0.064 -0.740 -17.117 1.00 94.56 83 ARG A O 1
ATOM 590 N N . TRP A 1 84 ? -0.544 -0.812 -14.960 1.00 91.81 84 TRP A N 1
ATOM 591 C CA . TRP A 1 84 ? -0.711 -2.264 -14.914 1.00 91.81 84 TRP A CA 1
ATOM 592 C C . TRP A 1 84 ? -2.158 -2.711 -15.153 1.00 91.81 84 TRP A C 1
ATOM 594 O O . TRP A 1 84 ? -2.426 -3.912 -15.277 1.00 91.81 84 TRP A O 1
ATOM 604 N N . GLY A 1 85 ? -3.086 -1.763 -15.274 1.00 89.56 85 GLY A N 1
ATOM 605 C CA . GLY A 1 85 ? -4.519 -2.008 -15.304 1.00 89.56 85 GLY A CA 1
ATOM 606 C C . GLY A 1 85 ? -5.073 -2.297 -13.912 1.00 89.56 85 GLY A C 1
ATOM 607 O O . GLY A 1 85 ? -4.328 -2.533 -12.956 1.00 89.56 85 GLY A O 1
ATOM 608 N N . ARG A 1 86 ? -6.407 -2.312 -13.818 1.00 84.25 86 ARG A N 1
ATOM 609 C CA . ARG A 1 86 ? -7.119 -2.573 -12.564 1.00 84.25 86 ARG A CA 1
ATOM 610 C C . ARG A 1 86 ? -6.629 -3.872 -11.935 1.00 84.25 86 ARG A C 1
ATOM 612 O O . ARG A 1 86 ? -6.475 -4.881 -12.628 1.00 84.25 86 ARG A O 1
ATOM 619 N N . VAL A 1 87 ? -6.436 -3.860 -10.622 1.00 71.25 87 VAL A N 1
ATOM 620 C CA . VAL A 1 87 ? -6.072 -5.044 -9.848 1.00 71.25 87 VAL A CA 1
ATOM 621 C C . VAL A 1 87 ? -7.335 -5.537 -9.137 1.00 71.25 87 VAL A C 1
ATOM 623 O O . VAL A 1 87 ? -7.560 -5.173 -7.984 1.00 71.25 87 VAL A O 1
ATOM 626 N N . PRO A 1 88 ? -8.188 -6.374 -9.777 1.00 64.31 88 PRO A N 1
ATOM 627 C CA . PRO A 1 88 ? -9.395 -6.905 -9.134 1.00 64.31 88 PRO A CA 1
ATOM 628 C C . PRO A 1 88 ? -9.094 -7.649 -7.829 1.00 64.31 88 PRO A C 1
ATOM 630 O O . PRO A 1 88 ? -9.964 -7.782 -6.976 1.00 64.31 88 PRO A O 1
ATOM 633 N N . LEU A 1 89 ? -7.844 -8.093 -7.646 1.00 57.50 89 LEU A N 1
ATOM 634 C CA . LEU A 1 89 ? -7.370 -8.687 -6.403 1.00 57.50 89 LEU A CA 1
ATOM 635 C C . LEU A 1 89 ? -7.611 -7.772 -5.195 1.00 57.50 89 LEU A C 1
ATOM 637 O O . LEU A 1 89 ? -8.008 -8.298 -4.165 1.00 57.50 89 LEU A O 1
ATOM 641 N N . LEU A 1 90 ? -7.487 -6.445 -5.291 1.00 61.50 90 LEU A N 1
ATOM 642 C CA . LEU A 1 90 ? -7.665 -5.570 -4.123 1.00 61.50 90 LEU A CA 1
ATOM 643 C C . LEU A 1 90 ? -9.088 -5.514 -3.566 1.00 61.50 90 LEU A C 1
ATOM 645 O O . LEU A 1 90 ? -9.256 -5.213 -2.391 1.00 61.50 90 LEU A O 1
ATOM 649 N N . GLU A 1 91 ? -10.101 -5.879 -4.351 1.00 68.75 91 GLU A N 1
ATOM 650 C CA . GLU A 1 91 ? -11.467 -6.037 -3.831 1.00 68.75 91 GLU A CA 1
ATOM 651 C C . GLU A 1 91 ? -11.565 -7.222 -2.847 1.00 68.75 91 GLU A C 1
ATOM 653 O O . GLU A 1 91 ? -12.513 -7.325 -2.073 1.00 68.75 91 GLU A O 1
ATOM 658 N N . SER A 1 92 ? -10.561 -8.108 -2.847 1.00 82.88 92 SER A N 1
ATOM 659 C CA . SER A 1 92 ? -10.433 -9.249 -1.934 1.00 82.88 92 SER A CA 1
ATOM 660 C C . SER A 1 92 ? -9.266 -9.136 -0.947 1.00 82.88 92 SER A C 1
ATOM 662 O O . SER A 1 92 ? -9.071 -10.053 -0.150 1.00 82.88 92 SER A O 1
ATOM 664 N N . TRP A 1 93 ? -8.485 -8.050 -1.000 1.00 92.00 93 TRP A N 1
ATOM 665 C CA . TRP A 1 93 ? -7.360 -7.818 -0.093 1.00 92.00 93 TRP A CA 1
ATOM 666 C C . TRP A 1 93 ? -7.670 -6.691 0.892 1.00 92.00 93 TRP A C 1
ATOM 668 O O . TRP A 1 93 ? -8.489 -5.808 0.644 1.00 92.00 93 TRP A O 1
ATOM 678 N N . THR A 1 94 ? -6.983 -6.723 2.026 1.00 95.25 94 THR A N 1
ATOM 679 C CA . THR A 1 94 ? -6.984 -5.646 3.016 1.00 95.25 94 THR A CA 1
ATOM 680 C C . THR A 1 94 ? -5.663 -4.898 2.940 1.00 95.25 94 THR A C 1
ATOM 682 O O . THR A 1 94 ? -4.608 -5.525 2.888 1.00 95.25 94 THR A O 1
ATOM 685 N N . VAL A 1 95 ? -5.706 -3.568 2.975 1.00 96.44 95 VAL A N 1
ATOM 686 C CA . VAL A 1 95 ? -4.520 -2.739 3.216 1.00 96.44 95 VAL A CA 1
ATOM 687 C C . VAL A 1 95 ? -4.547 -2.302 4.673 1.00 96.44 95 VAL A C 1
ATOM 689 O O . VAL A 1 95 ? -5.487 -1.649 5.120 1.00 96.44 95 VAL A O 1
ATOM 692 N N . ARG A 1 96 ? -3.532 -2.676 5.440 1.00 97.81 96 ARG A N 1
ATOM 693 C CA . ARG A 1 96 ? -3.394 -2.301 6.840 1.00 97.81 96 ARG A CA 1
ATOM 694 C C . ARG A 1 96 ? -2.275 -1.296 7.002 1.00 97.81 96 ARG A C 1
ATOM 696 O O . ARG A 1 96 ? -1.124 -1.580 6.689 1.00 97.81 96 ARG A O 1
ATOM 703 N N . ILE A 1 97 ? -2.615 -0.150 7.568 1.00 98.00 97 ILE A N 1
ATOM 704 C CA . ILE A 1 97 ? -1.644 0.878 7.907 1.00 98.00 97 ILE A CA 1
ATOM 705 C C . ILE A 1 97 ? -1.116 0.624 9.311 1.00 98.00 97 ILE A C 1
ATOM 707 O O . ILE A 1 97 ? -1.882 0.417 10.258 1.00 98.00 97 ILE A O 1
ATOM 711 N N . ARG A 1 98 ? 0.206 0.610 9.408 1.00 97.19 98 ARG A N 1
ATOM 712 C CA . ARG A 1 98 ? 0.999 0.247 10.573 1.00 97.19 98 ARG A CA 1
ATOM 713 C C . ARG A 1 98 ? 1.706 1.470 11.145 1.00 97.19 98 ARG A C 1
ATOM 715 O O . ARG A 1 98 ? 1.956 2.459 10.451 1.00 97.19 98 ARG A O 1
ATOM 722 N N . THR A 1 99 ? 2.042 1.370 12.422 1.00 93.94 99 THR A N 1
ATOM 723 C CA . THR A 1 99 ? 2.915 2.302 13.141 1.00 93.94 99 THR A CA 1
ATOM 724 C C . THR A 1 99 ? 3.845 1.482 14.047 1.00 93.94 99 THR A C 1
ATOM 726 O O . THR A 1 99 ? 3.399 0.460 14.578 1.00 93.94 99 THR A O 1
ATOM 729 N N . PRO A 1 100 ? 5.122 1.857 14.256 1.00 86.44 100 PRO A N 1
ATOM 730 C CA . PRO A 1 100 ? 5.820 3.066 13.799 1.00 86.44 100 PRO A CA 1
ATOM 731 C C . PRO A 1 100 ? 6.303 2.955 12.337 1.00 86.44 100 PRO A C 1
ATOM 733 O O . PRO A 1 100 ? 5.717 2.227 11.547 1.00 86.44 100 PRO A O 1
ATOM 736 N N . GLU A 1 101 ? 7.354 3.697 11.965 1.00 85.50 101 GLU A N 1
ATOM 737 C CA . GLU A 1 101 ? 7.925 3.785 10.606 1.00 85.50 101 GLU A CA 1
ATOM 738 C C . GLU A 1 101 ? 8.161 2.431 9.914 1.00 85.50 101 GLU A C 1
ATOM 740 O O . GLU A 1 101 ? 8.080 2.359 8.693 1.00 85.50 101 GLU A O 1
ATOM 745 N N . ARG A 1 102 ? 8.418 1.363 10.677 1.00 85.81 102 ARG A N 1
ATOM 746 C CA . ARG A 1 102 ? 8.719 0.016 10.174 1.00 85.81 102 ARG A CA 1
ATOM 747 C C . ARG A 1 102 ? 7.621 -0.962 10.554 1.00 85.81 102 ARG A C 1
ATOM 749 O O . ARG A 1 102 ? 7.101 -0.916 11.670 1.00 85.81 102 ARG A O 1
ATOM 756 N N . VAL A 1 103 ? 7.323 -1.882 9.645 1.00 86.69 103 VAL A N 1
ATOM 757 C CA . VAL A 1 103 ? 6.250 -2.871 9.810 1.00 86.69 103 VAL A CA 1
ATOM 758 C C . VAL A 1 103 ? 6.752 -4.203 10.374 1.00 86.69 103 VAL A C 1
ATOM 760 O O . VAL A 1 103 ? 5.971 -4.934 10.989 1.00 86.69 103 VAL A O 1
ATOM 763 N N . ASP A 1 104 ? 8.050 -4.497 10.234 1.00 86.81 104 ASP A N 1
ATOM 764 C CA . ASP A 1 104 ? 8.702 -5.679 10.799 1.00 86.81 104 ASP A CA 1
ATOM 765 C C . ASP A 1 104 ? 10.078 -5.384 11.432 1.00 86.81 104 ASP A C 1
ATOM 767 O O . ASP A 1 104 ? 10.594 -4.265 11.415 1.00 86.81 104 ASP A O 1
ATOM 771 N N . GLY A 1 105 ? 10.672 -6.422 12.030 1.00 82.31 105 GLY A N 1
ATOM 772 C CA . GLY A 1 105 ? 11.994 -6.348 12.657 1.00 82.31 105 GLY A CA 1
ATOM 773 C C . GLY A 1 105 ? 13.172 -6.350 11.677 1.00 82.31 105 GLY A C 1
ATOM 774 O O . GLY A 1 105 ? 14.296 -6.123 12.115 1.00 82.31 105 GLY A O 1
ATOM 775 N N . LEU A 1 106 ? 12.934 -6.600 10.384 1.00 82.88 106 LEU A N 1
ATOM 776 C CA . LEU A 1 106 ? 13.950 -6.548 9.325 1.00 82.88 106 LEU A CA 1
ATOM 777 C C . LEU A 1 106 ? 14.083 -5.141 8.729 1.00 82.88 106 LE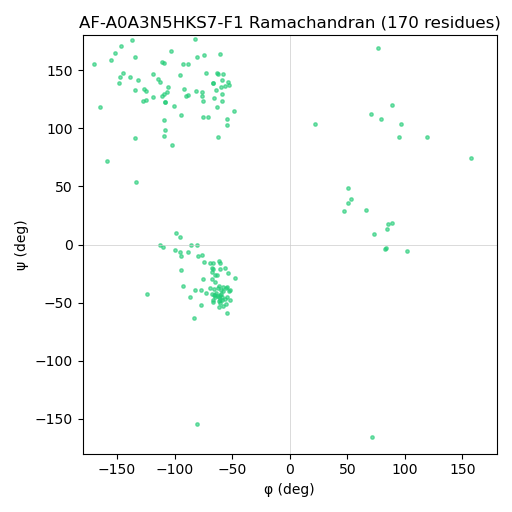U A C 1
ATOM 779 O O . LEU A 1 106 ? 15.002 -4.871 7.963 1.00 82.88 106 LEU A O 1
ATOM 783 N N . GLY A 1 107 ? 13.200 -4.225 9.129 1.00 84.00 107 GLY A N 1
ATOM 784 C CA . GLY A 1 107 ? 13.240 -2.835 8.706 1.00 84.00 107 GLY A CA 1
ATOM 785 C C . GLY A 1 107 ? 12.476 -2.566 7.420 1.00 84.00 107 GLY A C 1
ATOM 786 O O . GLY A 1 107 ? 12.701 -1.526 6.808 1.00 84.00 107 GLY A O 1
ATOM 787 N N . HIS A 1 108 ? 11.568 -3.457 7.020 1.00 88.62 108 HIS A N 1
ATOM 788 C CA . HIS A 1 108 ? 10.659 -3.167 5.921 1.00 88.62 108 HIS A CA 1
ATOM 789 C C . HIS A 1 108 ? 9.597 -2.154 6.356 1.00 88.62 108 HIS A C 1
ATOM 791 O O . HIS A 1 108 ? 9.152 -2.143 7.507 1.00 88.62 108 HIS A O 1
ATOM 797 N N . SER A 1 109 ? 9.172 -1.324 5.407 1.00 92.94 109 SER A N 1
ATOM 798 C CA . SER A 1 109 ? 8.087 -0.349 5.578 1.00 92.94 109 SER A CA 1
ATOM 799 C C . SER A 1 109 ? 6.829 -0.727 4.781 1.00 92.94 109 SER A C 1
ATOM 801 O O . SER A 1 109 ? 5.803 -0.062 4.907 1.00 92.94 109 SER A O 1
ATOM 803 N N . GLY A 1 110 ? 6.890 -1.822 4.020 1.00 93.94 110 GLY A N 1
ATOM 804 C CA . GLY A 1 110 ? 5.785 -2.441 3.293 1.00 93.94 110 GLY A CA 1
ATOM 805 C C . GLY A 1 110 ? 5.969 -3.959 3.239 1.00 93.94 110 GLY A C 1
ATOM 806 O O . GLY A 1 110 ? 7.112 -4.417 3.214 1.00 93.94 110 GLY A O 1
ATOM 807 N N . LEU A 1 111 ? 4.870 -4.722 3.308 1.00 93.00 111 LEU A N 1
ATOM 808 C CA . LEU A 1 111 ? 4.843 -6.187 3.191 1.00 93.00 111 LEU A CA 1
ATOM 809 C C . LEU A 1 111 ? 3.541 -6.690 2.553 1.00 93.00 111 LEU A C 1
ATOM 811 O O . LEU A 1 111 ? 2.449 -6.285 2.957 1.00 93.00 111 LEU A O 1
ATOM 815 N N . ALA A 1 112 ? 3.640 -7.684 1.671 1.00 92.69 112 ALA A N 1
ATOM 816 C CA . ALA A 1 112 ? 2.502 -8.415 1.120 1.00 92.69 112 ALA A CA 1
ATOM 817 C C . ALA A 1 112 ? 2.420 -9.851 1.675 1.00 92.69 112 ALA A C 1
ATOM 819 O O . ALA A 1 112 ? 3.325 -10.672 1.501 1.00 92.69 112 ALA A O 1
ATOM 820 N N . TRP A 1 113 ? 1.284 -10.184 2.291 1.00 91.50 113 TRP A N 1
ATOM 821 C CA . TRP A 1 113 ? 0.960 -11.482 2.887 1.00 91.50 113 TRP A CA 1
ATOM 822 C C . TRP A 1 113 ? -0.086 -12.212 2.031 1.00 91.50 113 TRP A C 1
ATOM 824 O O . TRP A 1 113 ? -1.289 -11.954 2.127 1.00 91.50 113 TRP A O 1
ATOM 834 N N . TYR A 1 114 ? 0.355 -13.141 1.175 1.00 87.00 114 TYR A N 1
ATOM 835 C CA . TYR A 1 114 ? -0.521 -13.764 0.168 1.00 87.00 114 TYR A CA 1
ATOM 836 C C . TYR A 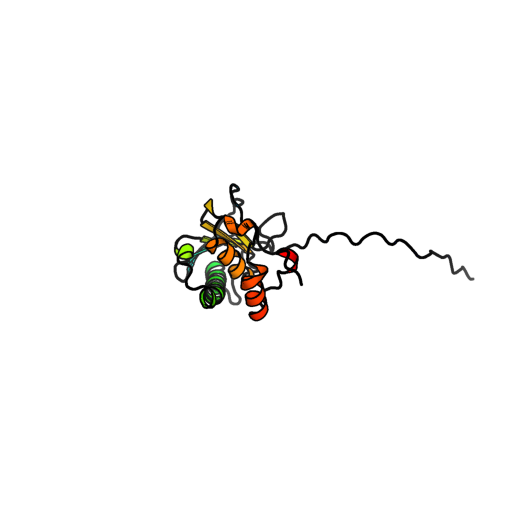1 114 ? -1.643 -14.613 0.741 1.00 87.00 114 TYR A C 1
ATOM 838 O O . TYR A 1 114 ? -2.769 -14.552 0.244 1.00 87.00 114 TYR A O 1
ATOM 846 N N . ASP A 1 115 ? -1.309 -15.448 1.724 1.00 86.62 115 ASP A N 1
ATOM 847 C CA . ASP A 1 115 ? -2.259 -16.396 2.304 1.00 86.62 115 ASP A CA 1
ATOM 848 C C . ASP A 1 115 ? -3.398 -15.631 3.007 1.00 86.62 115 ASP A C 1
ATOM 850 O O . ASP A 1 115 ? -4.564 -16.020 2.924 1.00 86.62 115 ASP A O 1
ATOM 854 N N . GLU A 1 116 ? -3.067 -14.457 3.554 1.00 90.56 116 GLU A N 1
ATOM 855 C CA . GLU A 1 116 ? -3.964 -13.625 4.355 1.00 90.56 116 GLU A CA 1
ATOM 856 C C . GLU A 1 116 ? -4.652 -12.535 3.531 1.00 90.56 116 GLU A C 1
ATOM 858 O O . GLU A 1 116 ? -5.521 -11.834 4.049 1.00 90.56 116 GLU A O 1
ATOM 863 N N . ARG A 1 117 ? -4.271 -12.393 2.253 1.00 90.75 117 ARG A N 1
ATOM 864 C CA . ARG A 1 117 ? -4.738 -11.324 1.359 1.00 90.75 117 ARG A CA 1
ATOM 865 C C . ARG A 1 1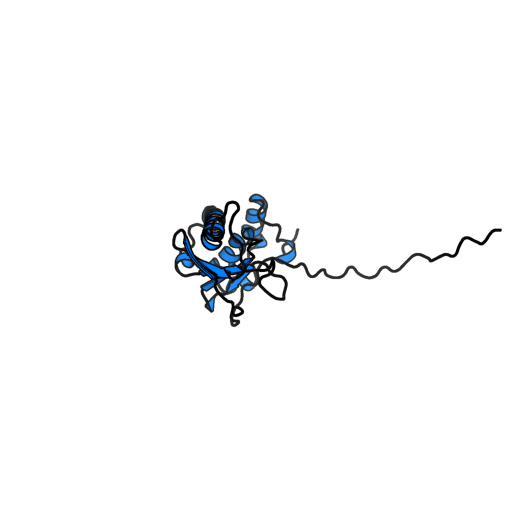17 ? -4.588 -9.955 2.026 1.00 90.75 117 ARG A C 1
ATOM 867 O O . ARG A 1 117 ? -5.519 -9.154 2.065 1.00 90.75 117 ARG A O 1
ATOM 874 N N . LEU A 1 118 ? -3.411 -9.706 2.589 1.00 94.00 118 LEU A N 1
ATOM 875 C CA . LEU A 1 118 ? -3.115 -8.518 3.380 1.00 94.00 118 LEU A CA 1
ATOM 876 C C . LEU A 1 118 ? -1.870 -7.826 2.834 1.00 94.00 118 LEU A C 1
ATOM 878 O O . LEU A 1 118 ? -0.853 -8.470 2.607 1.00 94.00 118 LEU A O 1
ATOM 882 N N . ILE A 1 119 ? -1.944 -6.512 2.678 1.00 95.38 119 ILE A N 1
ATOM 883 C CA . ILE A 1 119 ? -0.784 -5.642 2.509 1.00 95.38 119 ILE A CA 1
ATOM 884 C C . ILE A 1 119 ? -0.642 -4.833 3.793 1.00 95.38 119 ILE A C 1
ATOM 886 O O . ILE A 1 119 ? -1.615 -4.238 4.248 1.00 95.38 119 ILE A O 1
ATOM 890 N N . GLU A 1 120 ? 0.544 -4.810 4.382 1.00 96.88 120 GLU A N 1
ATOM 891 C CA . GLU A 1 120 ? 0.878 -3.933 5.498 1.00 96.88 120 GLU A CA 1
ATOM 892 C C . GLU A 1 120 ? 1.788 -2.814 5.003 1.00 96.88 120 GLU A C 1
ATOM 894 O O . GLU A 1 120 ? 2.770 -3.085 4.323 1.00 96.88 120 GLU A O 1
ATOM 899 N N . LEU A 1 121 ? 1.466 -1.567 5.342 1.00 96.62 121 LEU A N 1
ATOM 900 C CA . LEU A 1 121 ? 2.254 -0.388 4.982 1.00 96.62 121 LEU A CA 1
ATOM 901 C C . LEU A 1 121 ? 2.469 0.486 6.203 1.00 96.62 121 LEU A C 1
ATOM 903 O O . LEU A 1 121 ? 1.561 0.680 7.008 1.00 96.62 121 LEU A O 1
ATOM 907 N N . SER A 1 122 ? 3.653 1.059 6.319 1.00 95.94 122 SER A N 1
ATOM 908 C CA . SER A 1 122 ? 3.932 2.108 7.285 1.00 95.94 122 SER A CA 1
ATOM 909 C C . SER A 1 122 ? 3.146 3.374 6.953 1.00 95.94 122 SER A C 1
ATOM 911 O O . SER A 1 122 ? 3.083 3.787 5.796 1.00 95.94 122 SER A O 1
ATOM 913 N N . GLN A 1 123 ? 2.605 4.044 7.975 1.00 94.94 123 GLN A N 1
ATOM 914 C CA . GLN A 1 123 ? 1.955 5.352 7.807 1.00 94.94 123 GLN A CA 1
ATOM 915 C C . GLN A 1 123 ? 2.892 6.453 7.277 1.00 94.94 123 GLN A C 1
ATOM 917 O O . GLN A 1 123 ? 2.418 7.516 6.883 1.00 94.94 123 GLN A O 1
ATOM 922 N N . LEU A 1 124 ? 4.211 6.231 7.302 1.00 93.88 124 LEU A N 1
ATOM 923 C CA . LEU A 1 124 ? 5.201 7.161 6.756 1.00 93.88 124 LEU A CA 1
ATOM 924 C C . LEU A 1 124 ? 5.595 6.837 5.312 1.00 93.88 124 LEU A C 1
ATOM 926 O O . LEU A 1 124 ? 6.245 7.669 4.692 1.00 93.88 124 LEU A O 1
ATOM 930 N N . HIS A 1 125 ? 5.182 5.674 4.791 1.00 94.88 125 HIS A N 1
ATOM 931 C CA . HIS A 1 125 ? 5.637 5.147 3.504 1.00 94.88 125 HIS A CA 1
ATOM 932 C C . HIS A 1 125 ? 4.487 4.639 2.628 1.00 94.88 125 HIS A C 1
ATOM 934 O O . HIS A 1 125 ? 4.466 3.488 2.184 1.00 94.88 125 HIS A O 1
ATOM 940 N N . PHE A 1 126 ? 3.479 5.481 2.391 1.00 94.81 126 PHE A N 1
ATOM 941 C CA . PHE A 1 126 ? 2.362 5.120 1.509 1.00 94.81 126 PHE A CA 1
ATOM 942 C C . PHE A 1 126 ? 2.803 4.912 0.053 1.00 94.81 126 PHE A C 1
ATOM 944 O O . PHE A 1 126 ? 2.158 4.158 -0.676 1.00 94.81 126 PHE A O 1
ATOM 951 N N . GLU A 1 127 ? 3.899 5.553 -0.354 1.00 94.25 127 GLU A N 1
ATOM 952 C CA . GLU A 1 127 ? 4.544 5.415 -1.662 1.00 94.25 127 GLU A CA 1
ATOM 953 C C . GLU A 1 127 ? 5.023 3.999 -1.971 1.00 94.25 127 GLU A C 1
ATOM 955 O O . GLU A 1 127 ? 5.219 3.690 -3.138 1.00 94.25 127 GLU A O 1
ATOM 960 N N . LEU A 1 128 ? 5.124 3.119 -0.969 1.00 94.31 128 LEU A N 1
ATOM 961 C CA . LEU A 1 128 ? 5.433 1.701 -1.161 1.00 94.31 128 LEU A CA 1
ATOM 962 C C . LEU A 1 128 ? 4.230 0.866 -1.606 1.00 94.31 128 LEU A C 1
ATOM 964 O O . LEU A 1 128 ? 4.389 -0.292 -1.987 1.00 94.31 128 LEU A O 1
ATOM 968 N N . LEU A 1 129 ? 3.005 1.405 -1.585 1.00 95.06 129 LEU A N 1
ATOM 969 C CA . LEU A 1 129 ? 1.836 0.632 -2.008 1.00 95.06 129 LEU A CA 1
ATOM 970 C C . LEU A 1 129 ? 1.987 0.046 -3.427 1.00 95.06 129 LEU A C 1
ATOM 972 O O . LEU A 1 129 ? 1.696 -1.137 -3.585 1.00 95.06 129 LEU A O 1
ATOM 976 N N . PRO A 1 130 ? 2.458 0.776 -4.456 1.00 95.12 130 PRO A N 1
ATOM 977 C CA . PRO A 1 130 ? 2.684 0.213 -5.784 1.00 95.12 130 PRO A CA 1
ATOM 978 C C . PRO A 1 130 ? 3.612 -1.010 -5.796 1.00 95.12 130 PRO A C 1
ATOM 980 O O . PRO A 1 130 ? 3.336 -1.955 -6.539 1.00 95.12 130 PRO A O 1
ATOM 983 N N . HIS A 1 131 ? 4.652 -1.032 -4.955 1.00 94.31 131 HIS A N 1
ATOM 984 C CA . HIS A 1 131 ? 5.531 -2.191 -4.773 1.00 94.31 131 HIS A CA 1
ATOM 985 C C . HIS A 1 131 ? 4.737 -3.396 -4.260 1.00 94.31 131 HIS A C 1
ATOM 987 O O . HIS A 1 131 ? 4.708 -4.464 -4.881 1.00 94.31 131 HIS A O 1
ATOM 993 N N . GLU A 1 132 ? 4.007 -3.215 -3.159 1.00 94.00 132 GLU A N 1
ATOM 994 C CA . GLU A 1 132 ? 3.243 -4.299 -2.535 1.00 94.00 132 GLU A CA 1
ATOM 995 C C . GLU A 1 132 ? 2.072 -4.775 -3.408 1.00 94.00 132 GLU A C 1
ATOM 997 O O . GLU A 1 132 ? 1.716 -5.958 -3.416 1.00 94.00 132 GLU A O 1
ATOM 1002 N N . LEU A 1 133 ? 1.498 -3.883 -4.219 1.00 93.31 133 LEU A N 1
ATOM 1003 C CA . LEU A 1 133 ? 0.530 -4.240 -5.255 1.00 93.31 133 LEU A CA 1
ATOM 1004 C C . LEU A 1 133 ? 1.157 -5.083 -6.357 1.00 93.31 133 LEU A C 1
ATOM 1006 O O . LEU A 1 133 ? 0.521 -6.022 -6.847 1.00 93.31 133 LEU A O 1
ATOM 1010 N N . HIS A 1 134 ? 2.397 -4.782 -6.743 1.00 92.81 134 HIS A N 1
ATOM 1011 C CA . HIS A 1 134 ? 3.114 -5.581 -7.724 1.00 92.81 134 HIS A CA 1
ATOM 1012 C C . HIS A 1 134 ? 3.366 -6.998 -7.218 1.00 92.81 134 HIS A C 1
ATOM 1014 O O . HIS A 1 134 ? 3.093 -7.958 -7.946 1.00 92.81 134 HIS A O 1
ATOM 1020 N N . HIS A 1 135 ? 3.750 -7.134 -5.947 1.00 91.50 135 HIS A N 1
ATOM 1021 C CA . HIS A 1 135 ? 3.759 -8.415 -5.253 1.00 91.50 135 HIS A CA 1
ATOM 1022 C C . HIS A 1 135 ? 2.393 -9.106 -5.326 1.00 91.50 135 HIS A C 1
ATOM 1024 O O . HIS A 1 135 ? 2.269 -10.188 -5.910 1.00 91.50 135 HIS A O 1
ATOM 1030 N N . ALA A 1 136 ? 1.336 -8.463 -4.824 1.00 90.00 136 ALA A N 1
ATOM 1031 C CA . ALA A 1 136 ? -0.011 -9.029 -4.793 1.00 90.00 136 ALA A CA 1
ATOM 1032 C C . ALA A 1 136 ? -0.491 -9.527 -6.171 1.00 90.00 136 ALA A C 1
ATOM 1034 O O . ALA A 1 136 ? -1.091 -10.604 -6.260 1.00 90.00 136 ALA A O 1
ATOM 1035 N N . ARG A 1 137 ? -0.188 -8.785 -7.245 1.00 88.69 137 ARG A N 1
ATOM 1036 C CA . ARG A 1 137 ? -0.508 -9.139 -8.636 1.00 88.69 137 ARG A CA 1
ATOM 1037 C C . ARG A 1 137 ? 0.260 -10.363 -9.126 1.00 88.69 137 ARG A C 1
ATOM 1039 O O . ARG A 1 137 ? -0.343 -11.249 -9.729 1.00 88.69 137 ARG A O 1
ATOM 1046 N N . GLN A 1 138 ? 1.576 -10.397 -8.928 1.00 87.06 138 GLN A N 1
ATOM 1047 C CA . GLN A 1 138 ? 2.430 -11.488 -9.408 1.00 87.06 138 GLN A CA 1
ATOM 1048 C C . GLN A 1 138 ? 2.273 -12.775 -8.578 1.00 87.06 138 GLN A C 1
ATOM 1050 O O . GLN A 1 138 ? 2.659 -13.862 -9.020 1.00 87.06 138 GLN A O 1
ATOM 1055 N N . GLY A 1 139 ? 1.664 -12.681 -7.393 1.00 84.38 139 GLY A N 1
ATOM 1056 C CA . GLY A 1 139 ? 1.427 -13.827 -6.525 1.00 84.38 139 GLY A CA 1
ATOM 1057 C C . GLY A 1 139 ? 2.721 -14.349 -5.897 1.00 84.38 139 GLY A C 1
ATOM 1058 O O . GLY A 1 139 ? 3.769 -13.718 -5.960 1.00 84.38 139 GLY A O 1
ATOM 1059 N N . LYS A 1 140 ? 2.677 -15.557 -5.322 1.00 81.12 140 LYS A N 1
ATOM 1060 C CA . LYS A 1 140 ? 3.800 -16.150 -4.560 1.00 81.12 140 LYS A CA 1
ATOM 1061 C C . LYS A 1 140 ? 5.140 -16.200 -5.310 1.00 81.12 140 LYS A C 1
ATOM 1063 O O . LYS A 1 140 ? 6.186 -16.238 -4.679 1.00 81.12 140 LYS A O 1
ATOM 1068 N N . ALA A 1 141 ? 5.126 -16.211 -6.643 1.00 79.94 141 ALA A N 1
ATOM 1069 C CA . ALA A 1 141 ? 6.349 -16.183 -7.447 1.00 79.94 141 ALA A CA 1
ATOM 1070 C C . ALA A 1 141 ? 7.125 -14.859 -7.316 1.00 79.94 141 ALA A C 1
ATOM 1072 O O . ALA A 1 141 ? 8.328 -14.818 -7.579 1.00 79.94 141 ALA A O 1
ATOM 1073 N N . SER A 1 142 ? 6.452 -13.792 -6.885 1.00 84.56 142 SER A N 1
ATOM 1074 C CA . SER A 1 142 ? 7.020 -12.455 -6.783 1.00 84.56 142 SER A CA 1
ATOM 1075 C C . SER A 1 142 ? 8.068 -12.298 -5.687 1.00 84.56 142 SER A C 1
ATOM 1077 O O . SER A 1 142 ? 8.811 -11.327 -5.739 1.00 84.56 142 SER A O 1
ATOM 1079 N N . THR A 1 143 ? 8.165 -13.228 -4.729 1.00 81.00 143 THR A N 1
ATOM 1080 C CA . THR A 1 143 ? 9.178 -13.196 -3.656 1.00 81.00 143 THR A CA 1
ATOM 1081 C C . THR A 1 143 ? 10.613 -13.232 -4.195 1.00 81.00 143 THR A C 1
ATOM 1083 O O . THR A 1 143 ? 11.541 -12.854 -3.497 1.00 81.00 143 THR A O 1
ATOM 1086 N N . ALA A 1 144 ? 10.810 -13.700 -5.431 1.00 80.56 144 ALA A N 1
ATOM 1087 C CA . ALA A 1 144 ? 12.114 -13.704 -6.094 1.00 80.56 144 ALA A CA 1
ATOM 1088 C C . ALA A 1 144 ? 12.342 -12.487 -7.013 1.00 80.56 144 ALA A C 1
ATOM 1090 O O . ALA A 1 144 ? 13.296 -12.509 -7.787 1.00 80.56 144 ALA A O 1
ATOM 1091 N N . HIS A 1 145 ? 11.419 -11.514 -7.021 1.00 87.69 145 HIS A N 1
ATOM 1092 C CA . HIS A 1 145 ? 11.457 -10.275 -7.817 1.00 87.69 145 HIS A CA 1
ATOM 1093 C C . HIS A 1 145 ? 11.819 -10.468 -9.305 1.00 87.69 145 HIS A C 1
ATOM 1095 O O . HIS A 1 145 ? 12.372 -9.594 -9.974 1.00 87.69 145 HIS A O 1
ATOM 1101 N N . ARG A 1 146 ? 11.497 -11.636 -9.877 1.00 84.12 146 ARG A N 1
ATOM 1102 C CA . ARG A 1 146 ? 11.868 -11.964 -11.261 1.00 84.12 146 ARG A CA 1
ATOM 1103 C C . ARG A 1 146 ? 11.149 -11.037 -12.238 1.00 84.12 146 ARG A C 1
ATOM 1105 O O . ARG A 1 146 ? 9.925 -10.957 -12.228 1.00 84.12 146 ARG A O 1
ATOM 1112 N N . GLY A 1 147 ? 11.915 -10.380 -13.107 1.00 85.38 147 GLY A N 1
ATOM 1113 C CA . GLY A 1 147 ? 11.393 -9.450 -14.116 1.00 85.38 147 GLY A CA 1
ATOM 1114 C C . GLY A 1 147 ? 11.151 -8.025 -13.608 1.00 85.38 147 GLY A C 1
ATOM 1115 O O . GLY A 1 147 ? 10.830 -7.152 -14.408 1.00 85.38 147 GLY A O 1
ATOM 1116 N N . TRP A 1 148 ? 11.363 -7.754 -12.317 1.00 93.06 148 TRP A N 1
ATOM 1117 C CA . TRP A 1 148 ? 11.142 -6.424 -11.744 1.00 93.06 148 TRP A CA 1
ATOM 1118 C C . TRP A 1 148 ? 12.100 -5.38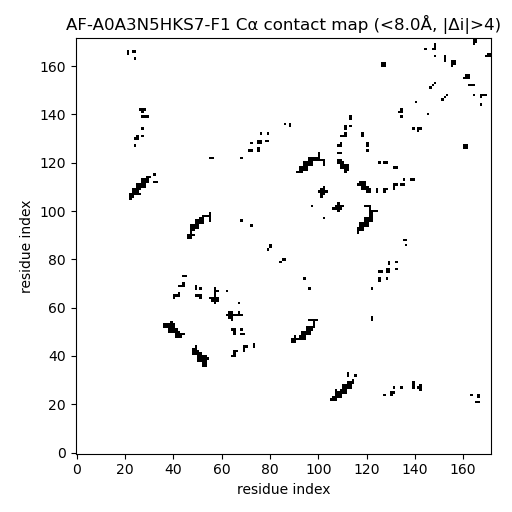5 -12.326 1.00 93.06 148 TRP A C 1
ATOM 1120 O O . TRP A 1 148 ? 11.665 -4.310 -12.727 1.00 93.06 148 TRP A O 1
ATOM 1130 N N . CYS A 1 149 ? 13.379 -5.739 -12.471 1.00 92.69 149 CYS A N 1
ATOM 1131 C CA . CYS A 1 149 ? 14.403 -4.844 -13.014 1.00 92.69 149 CYS A CA 1
ATOM 1132 C C . CYS A 1 149 ? 14.158 -4.417 -14.467 1.00 92.69 149 CYS A C 1
ATOM 1134 O O . CYS A 1 149 ? 14.643 -3.370 -14.881 1.00 92.69 149 CYS A O 1
ATOM 1136 N N . ALA A 1 150 ? 13.442 -5.231 -15.249 1.00 91.62 150 ALA A N 1
ATOM 1137 C CA . ALA A 1 150 ? 13.197 -4.943 -16.658 1.00 91.62 150 ALA A CA 1
ATOM 1138 C C . ALA A 1 150 ? 12.027 -3.971 -16.855 1.00 91.62 150 ALA A C 1
ATOM 1140 O O . ALA A 1 150 ? 12.117 -3.086 -17.701 1.00 91.62 150 ALA A O 1
ATOM 1141 N N . ASP A 1 151 ? 10.959 -4.122 -16.063 1.00 91.12 151 ASP A N 1
ATOM 1142 C CA . ASP A 1 151 ? 9.704 -3.405 -16.310 1.00 91.12 151 ASP A CA 1
ATOM 1143 C C . ASP A 1 151 ? 9.223 -2.560 -15.123 1.00 91.12 151 ASP A C 1
ATOM 1145 O O . ASP A 1 151 ? 8.755 -1.440 -15.324 1.00 91.12 151 ASP A O 1
ATOM 1149 N N . PHE A 1 152 ? 9.301 -3.078 -13.892 1.00 93.75 152 PHE A N 1
ATOM 1150 C CA . PHE A 1 152 ? 8.760 -2.395 -12.712 1.00 93.75 152 PHE A CA 1
ATOM 1151 C C . PHE A 1 152 ? 9.665 -1.251 -12.255 1.00 93.75 152 PHE A C 1
ATOM 1153 O O . PHE A 1 152 ? 9.208 -0.118 -12.147 1.00 93.75 152 PHE A O 1
ATOM 1160 N N . VAL A 1 153 ? 10.955 -1.530 -12.064 1.00 94.25 153 VAL A N 1
ATOM 1161 C CA . VAL A 1 153 ? 11.920 -0.549 -11.547 1.00 94.25 153 VAL A CA 1
ATOM 1162 C C . VAL A 1 153 ? 12.083 0.664 -12.468 1.00 94.25 153 VAL A C 1
ATOM 1164 O O . VAL A 1 153 ? 12.038 1.787 -11.971 1.00 94.25 153 VAL A O 1
ATOM 1167 N N . PRO A 1 154 ? 12.203 0.517 -13.805 1.00 94.44 154 PRO A N 1
ATOM 1168 C CA . PRO A 1 154 ? 12.259 1.685 -14.684 1.00 94.44 154 PRO A CA 1
ATOM 1169 C C . PRO A 1 154 ? 11.012 2.572 -14.586 1.00 94.44 154 PRO A C 1
ATOM 1171 O O . PRO A 1 154 ? 11.129 3.795 -14.592 1.00 94.44 154 PRO A O 1
ATOM 1174 N N . TRP A 1 155 ? 9.827 1.964 -14.463 1.00 95.31 155 TRP A N 1
ATOM 1175 C CA . TRP A 1 155 ? 8.568 2.691 -14.298 1.00 95.31 155 TRP A CA 1
ATOM 1176 C C . TRP A 1 155 ? 8.494 3.419 -12.949 1.00 95.31 155 TRP A C 1
ATOM 1178 O O . TRP A 1 155 ? 8.069 4.572 -12.893 1.00 95.31 155 TRP A O 1
ATOM 1188 N N . GLU A 1 156 ? 8.930 2.773 -11.871 1.00 94.31 156 GLU A N 1
ATOM 1189 C CA . GLU A 1 156 ? 8.966 3.365 -10.534 1.00 94.31 156 GLU A CA 1
ATOM 1190 C C . GLU A 1 156 ? 9.873 4.608 -10.485 1.00 94.31 156 GLU A C 1
ATOM 1192 O O . GLU A 1 156 ? 9.479 5.659 -9.964 1.00 94.31 156 GLU A O 1
ATOM 1197 N N . LEU A 1 157 ? 11.046 4.515 -11.121 1.00 93.88 157 LEU A N 1
ATOM 1198 C CA . LEU A 1 157 ? 11.998 5.616 -11.263 1.00 93.88 157 LEU A CA 1
ATOM 1199 C C . LEU A 1 157 ? 11.445 6.759 -12.123 1.00 93.88 157 LEU A C 1
ATOM 1201 O O . LEU A 1 157 ? 11.583 7.924 -11.746 1.00 93.88 157 LEU A O 1
ATOM 1205 N N . GLU A 1 158 ? 10.798 6.448 -13.253 1.00 95.44 158 GLU A N 1
ATOM 1206 C CA . GLU A 1 158 ? 10.130 7.437 -14.117 1.00 95.44 158 GLU A CA 1
ATOM 1207 C C . GLU A 1 158 ? 9.061 8.224 -13.347 1.00 95.44 158 GLU A C 1
ATOM 1209 O O . GLU A 1 158 ? 8.883 9.424 -13.554 1.00 95.44 158 GLU A O 1
ATOM 1214 N N . ARG A 1 159 ? 8.362 7.556 -12.427 1.00 93.62 1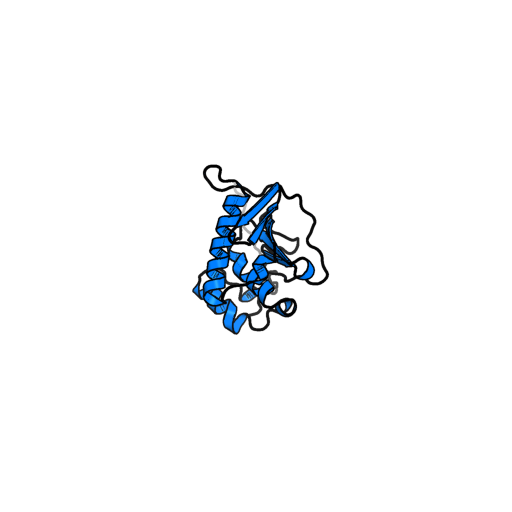59 ARG A N 1
ATOM 1215 C CA . ARG A 1 159 ? 7.323 8.151 -11.585 1.00 93.62 159 ARG A CA 1
ATOM 1216 C C . ARG A 1 159 ? 7.848 8.822 -10.316 1.00 93.62 159 ARG A C 1
ATOM 1218 O O . ARG A 1 159 ? 7.037 9.381 -9.580 1.00 93.62 159 ARG A O 1
ATOM 1225 N N . HIS A 1 160 ? 9.161 8.808 -10.082 1.00 93.25 160 HIS A N 1
ATOM 1226 C CA . HIS A 1 160 ? 9.800 9.355 -8.881 1.00 93.25 160 HIS A CA 1
ATOM 1227 C C . HIS A 1 160 ? 9.198 8.813 -7.573 1.00 93.25 160 HIS A C 1
ATOM 1229 O O . HIS A 1 160 ? 9.010 9.567 -6.620 1.00 93.25 160 HIS A O 1
ATOM 1235 N N . ILE A 1 161 ? 8.866 7.520 -7.548 1.00 91.81 161 ILE A N 1
ATOM 1236 C CA . ILE A 1 161 ? 8.256 6.869 -6.381 1.00 91.81 161 ILE A CA 1
ATOM 1237 C C . ILE A 1 161 ? 9.357 6.465 -5.401 1.00 91.81 161 ILE A C 1
ATOM 1239 O O . ILE A 1 161 ? 9.439 7.013 -4.305 1.00 91.81 161 ILE A O 1
ATOM 1243 N N . GLN A 1 162 ? 10.243 5.565 -5.831 1.00 87.88 162 GLN A N 1
ATOM 1244 C CA . GLN A 1 162 ? 11.375 5.081 -5.051 1.00 87.88 162 GLN A CA 1
ATOM 1245 C C . GLN A 1 162 ? 12.492 4.582 -5.983 1.00 87.88 162 GLN A C 1
ATOM 1247 O O . GLN A 1 162 ? 12.255 4.301 -7.156 1.00 87.88 162 GLN A O 1
ATOM 1252 N N . ASP A 1 163 ? 13.730 4.525 -5.482 1.00 89.06 163 ASP A N 1
ATOM 1253 C CA . ASP A 1 163 ? 14.840 3.844 -6.159 1.00 89.06 163 ASP A CA 1
ATOM 1254 C C . ASP A 1 163 ? 15.194 2.568 -5.397 1.00 89.06 163 ASP A C 1
ATOM 1256 O O . ASP A 1 163 ? 15.978 2.583 -4.446 1.00 89.06 163 ASP A O 1
ATOM 1260 N N . GLU A 1 164 ? 14.597 1.456 -5.816 1.00 86.88 164 GLU A N 1
ATOM 1261 C CA . GLU A 1 164 ? 14.772 0.151 -5.175 1.00 86.88 164 GLU A CA 1
ATOM 1262 C C . GLU A 1 164 ? 15.797 -0.743 -5.881 1.00 86.88 164 GLU A C 1
ATOM 1264 O O . GLU A 1 164 ? 15.927 -1.924 -5.554 1.00 86.88 164 GLU A O 1
ATOM 1269 N N . ARG A 1 165 ? 16.569 -0.215 -6.844 1.00 89.44 165 ARG A N 1
ATOM 1270 C CA . ARG A 1 165 ? 17.512 -1.020 -7.646 1.00 89.44 165 ARG A CA 1
ATOM 1271 C C . ARG A 1 165 ? 18.452 -1.859 -6.789 1.00 89.44 165 ARG A C 1
ATOM 1273 O O . ARG A 1 165 ? 18.601 -3.054 -7.034 1.00 89.44 165 ARG A O 1
ATOM 1280 N N . ALA A 1 166 ? 19.051 -1.239 -5.772 1.00 85.06 166 ALA A N 1
ATOM 1281 C CA . ALA A 1 166 ? 19.989 -1.909 -4.876 1.00 85.06 166 ALA A CA 1
ATOM 1282 C C . ALA A 1 166 ? 19.333 -3.064 -4.106 1.00 85.06 166 ALA A C 1
ATOM 1284 O O . ALA A 1 166 ? 19.951 -4.106 -3.901 1.00 85.06 166 ALA A O 1
ATOM 1285 N N . GLN A 1 167 ? 18.075 -2.893 -3.711 1.00 79.38 167 GLN A N 1
ATOM 1286 C CA . GLN A 1 167 ? 17.335 -3.892 -2.960 1.00 79.38 167 GLN A CA 1
ATOM 1287 C C . GLN A 1 167 ? 16.836 -5.044 -3.824 1.00 79.38 167 GLN A C 1
ATOM 1289 O O . GLN A 1 167 ? 16.886 -6.200 -3.413 1.00 79.38 167 GLN A O 1
ATOM 1294 N N . LEU A 1 168 ? 16.383 -4.731 -5.033 1.00 83.88 168 LEU A N 1
ATOM 1295 C CA . LEU A 1 168 ? 15.869 -5.707 -5.985 1.00 83.88 168 LEU A CA 1
ATOM 1296 C C . LEU A 1 168 ? 16.992 -6.439 -6.736 1.00 83.88 168 LEU A C 1
ATOM 1298 O O . LEU A 1 168 ? 16.717 -7.311 -7.560 1.00 83.88 168 LEU A O 1
ATOM 1302 N N . GLY A 1 169 ? 18.258 -6.101 -6.457 1.00 86.25 169 GLY A N 1
ATOM 1303 C CA . GLY A 1 169 ? 19.424 -6.692 -7.111 1.00 86.25 169 GLY A CA 1
ATOM 1304 C C . GLY A 1 169 ? 19.515 -6.339 -8.595 1.00 86.25 169 GLY A C 1
ATOM 1305 O O . GLY A 1 169 ? 20.010 -7.138 -9.388 1.00 86.25 169 GLY A O 1
ATOM 1306 N N . CYS A 1 170 ? 19.001 -5.172 -8.979 1.00 86.75 170 CYS A N 1
ATOM 1307 C CA . CYS A 1 170 ? 19.088 -4.675 -10.341 1.00 86.75 170 CYS A CA 1
ATOM 1308 C C . CYS A 1 170 ? 20.453 -4.031 -10.570 1.00 86.75 170 CYS A C 1
ATOM 1310 O O . CYS A 1 170 ? 20.881 -3.187 -9.780 1.00 86.75 170 CYS A O 1
ATOM 1312 N N . ASP A 1 171 ? 21.109 -4.393 -11.671 1.00 81.38 171 ASP A N 1
ATOM 1313 C CA . ASP A 1 171 ? 22.326 -3.709 -12.102 1.00 81.38 171 ASP A CA 1
ATOM 1314 C C . ASP A 1 171 ? 22.018 -2.214 -12.326 1.00 81.38 171 ASP A C 1
ATOM 1316 O O . ASP A 1 171 ? 21.020 -1.863 -12.964 1.00 81.38 171 ASP A O 1
ATOM 1320 N N . THR A 1 172 ? 22.838 -1.334 -11.741 1.00 62.72 172 THR A N 1
ATOM 1321 C CA . THR A 1 172 ? 22.641 0.129 -11.744 1.00 62.72 172 THR A CA 1
ATOM 1322 C C . THR A 1 172 ? 23.228 0.824 -12.954 1.00 62.72 172 THR A C 1
ATOM 1324 O O . THR A 1 172 ? 24.370 0.464 -13.327 1.00 62.72 172 THR A O 1
#

Solvent-accessible surface area (backbone atoms only — not comparable to full-atom values):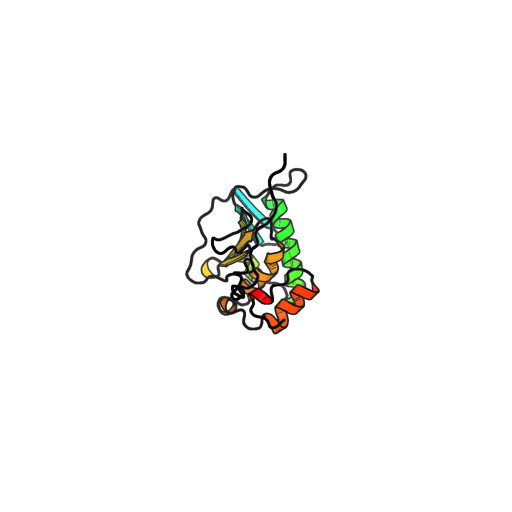 10346 Å² total; per-residue (Å²): 137,87,85,87,85,90,84,90,84,82,87,90,77,94,70,78,84,70,85,72,85,78,64,63,76,60,57,55,42,76,98,66,77,80,82,90,76,58,71,66,46,68,46,72,46,100,64,28,40,35,37,26,31,63,81,49,67,49,37,87,93,76,39,51,36,47,62,41,50,38,52,48,53,51,54,33,47,52,62,38,27,73,78,73,42,81,61,75,62,42,66,72,25,37,43,32,38,31,60,58,70,43,69,51,96,80,41,26,25,30,31,25,33,66,94,75,33,33,33,42,29,6,75,80,38,56,73,42,46,44,59,37,48,50,35,63,71,58,38,86,70,34,58,70,50,74,67,33,66,78,57,49,49,57,52,34,48,76,67,69,62,55,87,54,43,80,79,71,69,33,90,129

Sequence (172 aa):
MGWPARVGWALAGLGLGGCGEGAGGGSAHVGSRPAPVVIAASCTVDGVRVEVERGVEGGFGGESPCSYSGRFVSVWRDVYEERWGRVPLLESWTVRIRTPERVDGLGHSGLAWYDERLIELSQLHFELLPHELHHARQGKASTAHRGWCADFVPWELERHIQDERAQLGCDT

Mean predicted aligned error: 10.03 Å

Secondary structure (DSSP, 8-state):
------------------------S-EEESS-PPPP--EEEEEEETTEEEEEETT---BTTTB-HHHHHHHHHHHHHHHHHHHH---GGGGG-EEEEESSS-SSTT--SEEEETTTTEEEEETT-GGGHHHHHHHHHHGGGGGG-TTIIIIIHHHHHHTTS---HHHHT---

Radius of gyration: 20.92 Å; Cα contacts (8 Å, |Δi|>4): 280; chains: 1; bounding box: 68×48×49 Å